Protein AF-A0A7C4YKC8-F1 (afdb_monomer_lite)

Sequence (59 aa):
EVWFPDAFVGTMSQLLCAIEDGTEPEISGRDNLETIALCTAVRAGAKEHRITTVKEFLR

Secondary structure (DSSP, 8-state):
--SHHHHHHHHHHHHHHHHHHTPPPSS-HHHHHHHHHHHHHHHHHHHHTS---GGGT--

Structure (mmCIF, N/CA/C/O backbone):
data_AF-A0A7C4YKC8-F1
#
_entry.id   AF-A0A7C4YKC8-F1
#
loop_
_atom_site.group_PDB
_atom_site.id
_atom_site.type_symbol
_atom_site.label_atom_id
_atom_site.label_alt_id
_atom_site.label_comp_id
_atom_site.label_asym_id
_atom_site.label_entity_id
_atom_site.label_seq_id
_atom_site.pdbx_PDB_ins_code
_atom_site.Cartn_x
_atom_site.Cartn_y
_atom_site.Cartn_z
_atom_site.occupancy
_atom_site.B_iso_or_equiv
_atom_site.auth_seq_id
_atom_site.auth_comp_id
_atom_site.auth_asym_id
_atom_site.auth_atom_id
_atom_site.pdbx_PDB_model_num
ATOM 1 N N . GLU A 1 1 ? -20.485 -5.456 -13.701 1.00 65.31 1 GLU A N 1
ATOM 2 C CA . GLU A 1 1 ? -19.774 -4.252 -13.223 1.00 65.31 1 GLU A CA 1
ATOM 3 C C . GLU A 1 1 ? -19.795 -4.261 -11.708 1.00 65.31 1 GLU A C 1
ATOM 5 O O . GLU A 1 1 ? -20.876 -4.527 -11.217 1.00 65.31 1 GLU A O 1
ATOM 10 N N . VAL A 1 2 ? -18.657 -4.047 -11.028 1.00 55.88 2 VAL A N 1
ATOM 11 C CA . VAL A 1 2 ? -18.472 -3.251 -9.782 1.00 55.88 2 VAL A CA 1
ATOM 12 C C . VAL A 1 2 ? -17.104 -3.559 -9.137 1.00 55.88 2 VAL A C 1
ATOM 14 O O . VAL A 1 2 ? -17.006 -4.089 -8.048 1.00 55.88 2 VAL A O 1
ATOM 17 N N . TRP A 1 3 ? -15.992 -3.233 -9.805 1.00 63.03 3 TRP A N 1
ATOM 18 C CA . TRP A 1 3 ? -14.688 -3.197 -9.109 1.00 63.03 3 TRP A CA 1
ATOM 19 C C . TRP A 1 3 ? -14.606 -1.930 -8.239 1.00 63.03 3 TRP A C 1
ATOM 21 O O . TRP A 1 3 ? -14.137 -1.956 -7.107 1.00 63.03 3 TRP A O 1
ATOM 31 N N . PHE A 1 4 ? -15.123 -0.808 -8.742 1.00 62.34 4 PHE A N 1
ATOM 32 C CA . PHE A 1 4 ? -14.872 0.487 -8.120 1.00 62.34 4 PHE A CA 1
ATOM 33 C C . PHE A 1 4 ? -15.626 0.722 -6.798 1.00 62.34 4 PHE A C 1
ATOM 35 O O . PHE A 1 4 ? -14.975 1.094 -5.829 1.00 62.34 4 PHE A O 1
ATOM 42 N N . PRO A 1 5 ? -16.947 0.484 -6.680 1.00 71.44 5 PRO A N 1
ATOM 43 C CA . PRO A 1 5 ? -17.635 0.682 -5.401 1.00 71.44 5 PRO A CA 1
ATOM 44 C C . PRO A 1 5 ? -17.153 -0.306 -4.333 1.00 71.44 5 PRO A C 1
ATOM 46 O O . PRO A 1 5 ? -16.882 0.089 -3.202 1.00 71.44 5 PRO A O 1
ATOM 49 N N . ASP A 1 6 ? -16.966 -1.568 -4.717 1.00 74.62 6 ASP A N 1
ATOM 50 C CA . ASP A 1 6 ? -16.674 -2.653 -3.779 1.00 74.62 6 ASP A CA 1
ATOM 51 C C . ASP A 1 6 ? -15.258 -2.551 -3.191 1.00 74.62 6 ASP A C 1
ATOM 53 O O . ASP A 1 6 ? -15.058 -2.824 -2.007 1.00 74.62 6 ASP A O 1
ATOM 57 N N . ALA A 1 7 ? -14.277 -2.082 -3.974 1.00 74.06 7 ALA A N 1
ATOM 58 C CA . ALA A 1 7 ? -12.915 -1.853 -3.482 1.00 74.06 7 ALA A CA 1
ATOM 59 C C . ALA A 1 7 ? -12.806 -0.634 -2.543 1.00 74.06 7 ALA A C 1
ATOM 61 O O . ALA A 1 7 ? -11.919 -0.585 -1.688 1.00 74.06 7 ALA A O 1
ATOM 62 N N . PHE A 1 8 ? -13.704 0.346 -2.679 1.00 82.81 8 PHE A N 1
ATOM 63 C CA . PHE A 1 8 ? -13.709 1.545 -1.839 1.00 82.81 8 PHE A CA 1
ATOM 64 C C . PHE A 1 8 ? -14.496 1.355 -0.548 1.00 82.81 8 PHE A C 1
ATOM 66 O O . PHE A 1 8 ? -14.066 1.844 0.490 1.00 82.81 8 PHE A O 1
ATOM 73 N N . VAL A 1 9 ? -15.623 0.639 -0.581 1.00 87.88 9 VAL A N 1
ATOM 74 C CA . VAL A 1 9 ? -16.466 0.458 0.609 1.00 87.88 9 VAL A CA 1
ATOM 75 C C . VAL A 1 9 ? -15.668 -0.151 1.761 1.00 87.88 9 VAL A C 1
ATOM 77 O O . VAL A 1 9 ? -15.656 0.422 2.843 1.00 87.88 9 VAL A O 1
ATOM 80 N N . GLY A 1 10 ? -14.935 -1.245 1.533 1.00 87.19 10 GLY A N 1
ATOM 81 C CA . GLY A 1 10 ? -14.172 -1.895 2.605 1.00 87.19 10 GLY A CA 1
ATOM 82 C C . GLY A 1 10 ? -13.068 -1.009 3.193 1.00 87.19 10 GLY A C 1
ATOM 83 O O . GLY A 1 10 ? -12.969 -0.859 4.409 1.00 87.19 10 GLY A O 1
ATOM 84 N N . THR A 1 11 ? -12.269 -0.382 2.329 1.00 89.94 11 THR A N 1
ATOM 85 C CA . THR A 1 11 ? -11.127 0.451 2.741 1.00 89.94 11 THR A CA 1
ATOM 86 C C . THR A 1 11 ? -11.573 1.727 3.454 1.00 89.94 11 THR A C 1
ATOM 88 O O . THR A 1 11 ? -11.009 2.093 4.484 1.00 89.94 11 THR A O 1
ATOM 91 N N . MET A 1 12 ? -12.639 2.367 2.966 1.00 92.12 12 MET A N 1
ATOM 92 C CA . MET A 1 12 ? -13.212 3.549 3.605 1.00 92.12 12 MET A CA 1
ATOM 93 C C . MET A 1 12 ? -13.928 3.207 4.914 1.00 92.12 12 MET A C 1
ATOM 95 O O . MET A 1 12 ? -13.784 3.953 5.877 1.00 92.12 12 MET A O 1
ATOM 99 N N . SER A 1 13 ? -14.657 2.087 4.992 1.00 93.25 13 SER A N 1
ATOM 100 C CA . SER A 1 13 ? -15.269 1.632 6.248 1.00 93.25 13 SER A CA 1
ATOM 101 C C . SER A 1 13 ? -14.219 1.365 7.326 1.00 93.25 13 SER A C 1
ATOM 103 O O . SER A 1 13 ? -14.381 1.834 8.448 1.00 93.25 13 SER A O 1
ATOM 105 N N . GLN A 1 14 ? -13.122 0.682 6.984 1.00 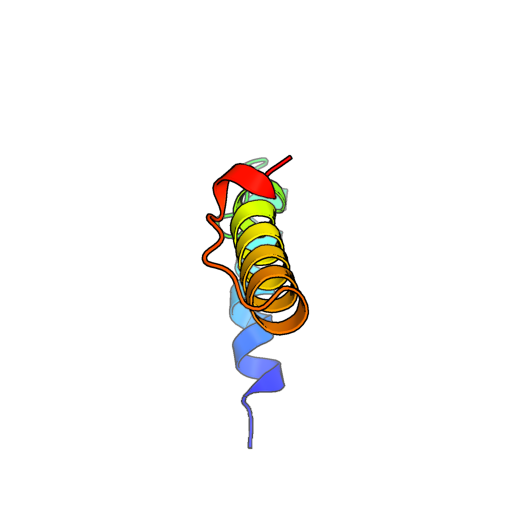93.88 14 GLN A N 1
ATOM 106 C CA . GLN A 1 14 ? -12.025 0.419 7.921 1.00 93.88 14 GLN A CA 1
ATOM 107 C C . GLN A 1 14 ? -11.396 1.727 8.423 1.00 93.88 14 GLN A C 1
ATOM 109 O O . GLN A 1 14 ? -11.196 1.890 9.627 1.00 93.88 14 GLN A O 1
ATOM 114 N N . LEU A 1 15 ? -11.141 2.681 7.520 1.00 95.00 15 LEU A N 1
ATOM 115 C CA . LEU A 1 15 ? -10.620 3.997 7.886 1.00 95.00 15 LEU A CA 1
ATOM 116 C C . LEU A 1 15 ? -11.556 4.735 8.856 1.00 95.00 15 LEU A C 1
ATOM 118 O O . LEU A 1 15 ? -11.083 5.319 9.828 1.00 95.00 15 LEU A O 1
ATOM 122 N N . LEU A 1 16 ? -12.869 4.712 8.608 1.00 95.88 16 LEU A N 1
ATOM 123 C CA . LEU A 1 16 ? -13.847 5.364 9.482 1.00 95.88 16 LEU A CA 1
ATOM 124 C C . LEU A 1 16 ? -13.861 4.740 10.885 1.00 95.88 16 LEU A C 1
ATOM 126 O O . LEU A 1 16 ? -13.801 5.486 11.858 1.00 95.88 16 LEU A O 1
ATOM 130 N N . CYS A 1 17 ? -13.840 3.408 11.001 1.00 96.75 17 CYS A N 1
ATOM 131 C CA . CYS A 1 17 ? -13.746 2.738 12.304 1.00 96.75 17 CYS A CA 1
ATOM 132 C C . CYS A 1 17 ? -12.452 3.105 13.048 1.00 96.75 17 CYS A C 1
ATOM 134 O O . CYS A 1 17 ? -12.491 3.427 14.230 1.00 96.75 17 CYS A O 1
ATOM 136 N N . ALA A 1 18 ? -11.306 3.138 12.358 1.00 97.25 18 ALA A N 1
ATOM 137 C CA . ALA A 1 18 ? -10.035 3.522 12.977 1.00 97.25 18 ALA A CA 1
ATOM 138 C C . ALA A 1 18 ? -10.044 4.971 13.499 1.00 97.25 18 ALA A C 1
ATOM 140 O O . ALA A 1 18 ? -9.447 5.261 14.534 1.00 97.25 18 ALA A O 1
ATOM 141 N N . ILE A 1 19 ? -10.747 5.879 12.810 1.00 96.94 19 ILE A N 1
ATOM 142 C CA . ILE A 1 19 ? -10.954 7.257 13.275 1.00 96.94 19 ILE A CA 1
ATOM 143 C C . ILE A 1 19 ? -11.812 7.281 14.545 1.00 96.94 19 ILE A C 1
ATOM 145 O O . ILE A 1 19 ? -11.469 7.999 15.484 1.00 96.94 19 ILE A O 1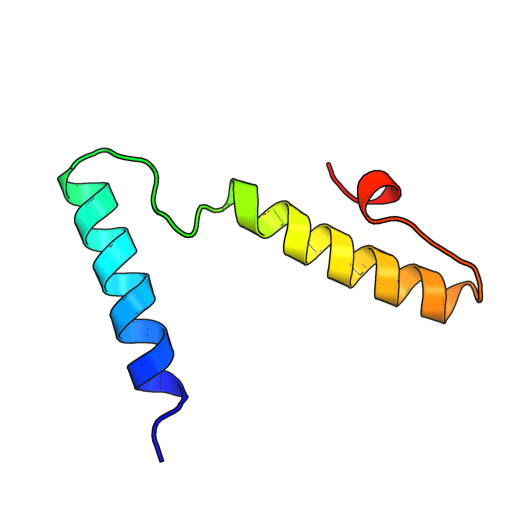
ATOM 149 N N . GLU A 1 20 ? -12.907 6.518 14.578 1.00 98.19 20 GLU A N 1
ATOM 150 C CA . GLU A 1 20 ? -13.795 6.418 15.745 1.00 98.19 20 GLU A CA 1
ATOM 151 C C . GLU A 1 20 ? -13.068 5.849 16.973 1.00 98.19 20 GLU A C 1
ATOM 153 O O . GLU A 1 20 ? -13.211 6.384 18.073 1.00 98.19 20 GLU A O 1
ATOM 158 N N . ASP A 1 21 ? -12.230 4.831 16.769 1.00 97.88 21 ASP A N 1
ATOM 159 C CA . ASP A 1 21 ? -11.469 4.159 17.828 1.00 97.88 21 ASP A CA 1
ATOM 160 C C . ASP A 1 21 ? -10.156 4.880 18.194 1.00 97.88 21 ASP A C 1
ATOM 162 O O . ASP A 1 21 ? -9.499 4.535 19.180 1.00 97.88 21 ASP A O 1
ATOM 166 N N . GLY A 1 22 ? -9.748 5.888 17.414 1.00 97.25 22 GLY A N 1
ATOM 167 C CA . GLY A 1 22 ? -8.476 6.592 17.594 1.00 97.25 22 GLY A CA 1
ATOM 168 C C . GLY A 1 22 ? -7.242 5.707 17.371 1.00 97.25 22 GLY A C 1
ATOM 169 O O . GLY A 1 22 ? -6.194 5.948 17.976 1.00 97.25 22 GLY A O 1
ATOM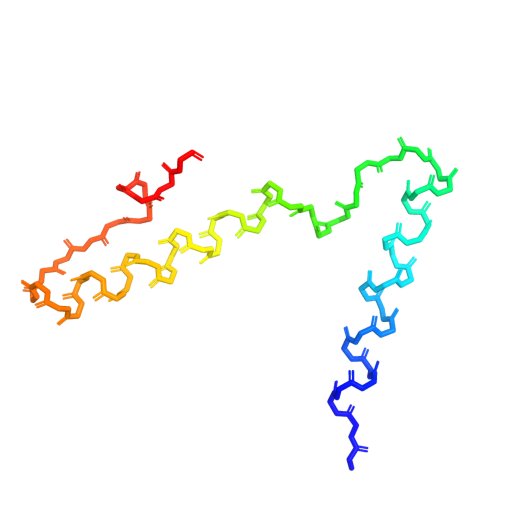 170 N N . THR A 1 23 ? -7.356 4.677 16.531 1.00 97.06 23 THR A N 1
ATOM 171 C CA . THR A 1 23 ? -6.281 3.729 16.207 1.00 97.06 23 THR A CA 1
ATOM 172 C C . THR A 1 23 ? -5.671 4.012 14.834 1.00 97.06 23 THR A C 1
ATOM 174 O O . THR A 1 23 ? -6.254 4.699 13.998 1.00 97.06 23 THR A O 1
ATOM 177 N N . GLU A 1 24 ? -4.490 3.455 14.562 1.00 95.56 24 GLU A N 1
ATOM 178 C CA . GLU A 1 24 ? -3.925 3.486 13.207 1.00 95.56 24 GLU A CA 1
ATOM 179 C C . GLU A 1 24 ? -4.789 2.613 12.269 1.00 95.56 24 GLU A C 1
ATOM 181 O O . GLU A 1 24 ? -5.136 1.489 12.645 1.00 95.56 24 GLU A O 1
ATOM 186 N N . PRO A 1 25 ? -5.156 3.093 11.068 1.00 95.00 25 PRO A N 1
ATOM 187 C CA . PRO A 1 25 ? -5.867 2.277 10.092 1.00 95.00 25 PRO A CA 1
ATOM 188 C C . PRO A 1 25 ? -4.977 1.155 9.543 1.00 95.00 25 PRO A C 1
ATOM 190 O O . PRO A 1 25 ? -3.766 1.322 9.396 1.00 95.00 25 PRO A O 1
ATOM 193 N N . GLU A 1 26 ? -5.586 0.026 9.174 1.00 91.44 26 GLU A N 1
ATOM 194 C CA . GLU A 1 26 ? -4.877 -1.127 8.598 1.00 91.44 26 GLU A CA 1
ATOM 195 C C . GLU A 1 26 ? -4.127 -0.756 7.314 1.00 91.44 26 GLU A C 1
ATOM 197 O O . GLU A 1 26 ? -3.040 -1.263 7.055 1.00 91.44 26 GLU A O 1
ATOM 202 N N . ILE A 1 27 ? -4.683 0.176 6.535 1.00 90.94 27 ILE A N 1
ATOM 203 C CA . ILE A 1 27 ? -4.084 0.694 5.301 1.00 90.94 27 ILE A CA 1
ATOM 204 C C . ILE A 1 27 ? -3.516 2.087 5.586 1.00 90.94 27 ILE A C 1
ATOM 206 O O . ILE A 1 27 ? -4.023 3.110 5.118 1.00 90.94 27 ILE A O 1
ATOM 210 N N . SER A 1 28 ? -2.485 2.136 6.430 1.00 92.75 28 SER A N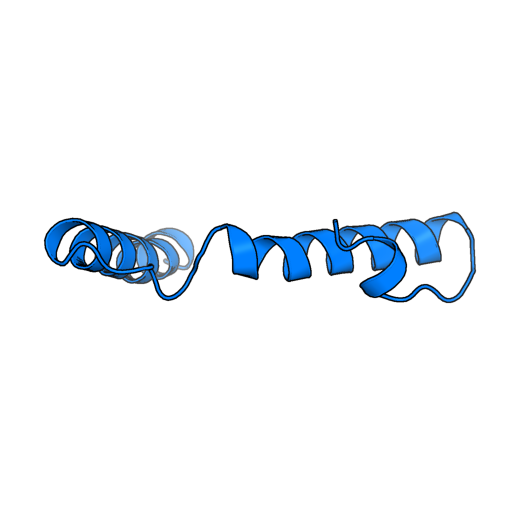 1
ATOM 211 C CA . SER A 1 28 ? -1.875 3.402 6.840 1.00 92.75 28 SER A CA 1
ATOM 212 C C . SER A 1 28 ? -1.164 4.112 5.687 1.00 92.75 28 SER A C 1
ATOM 214 O O . SER A 1 28 ? -0.570 3.504 4.793 1.00 92.75 28 SER A O 1
ATOM 216 N N . GLY A 1 29 ? -1.139 5.445 5.747 1.00 91.75 29 GLY A N 1
ATOM 217 C CA . GLY A 1 29 ? -0.372 6.242 4.789 1.00 91.75 29 GLY A CA 1
ATOM 218 C C . GLY A 1 29 ? 1.130 5.945 4.840 1.00 91.75 29 GLY A C 1
ATOM 219 O O . GLY A 1 29 ? 1.800 6.058 3.816 1.00 91.75 29 GLY A O 1
ATOM 220 N N . ARG A 1 30 ? 1.653 5.544 6.010 1.00 93.38 30 ARG A N 1
ATOM 221 C CA . ARG A 1 30 ? 3.066 5.190 6.192 1.00 93.38 30 ARG A CA 1
ATOM 222 C C . ARG A 1 30 ? 3.408 3.871 5.504 1.00 93.38 30 ARG A C 1
ATOM 224 O O . ARG A 1 30 ? 4.409 3.828 4.801 1.00 93.38 30 ARG A O 1
ATOM 231 N N . ASP A 1 31 ? 2.572 2.849 5.659 1.00 93.00 31 ASP A N 1
ATOM 232 C CA . ASP A 1 31 ? 2.721 1.569 4.953 1.00 93.00 31 ASP A CA 1
ATOM 233 C C . ASP A 1 31 ? 2.665 1.764 3.428 1.00 93.00 31 ASP A C 1
ATOM 235 O O . ASP A 1 31 ? 3.516 1.280 2.680 1.00 93.00 31 ASP A O 1
ATOM 239 N N . ASN A 1 32 ? 1.756 2.625 2.959 1.00 93.44 32 ASN A N 1
ATOM 240 C CA . ASN A 1 32 ? 1.627 2.932 1.536 1.00 93.44 32 ASN A CA 1
ATOM 241 C C . ASN A 1 32 ? 2.905 3.544 0.910 1.00 93.44 32 ASN A C 1
ATOM 243 O O . ASN A 1 32 ? 3.095 3.463 -0.308 1.00 93.44 32 ASN A O 1
ATOM 247 N N . LEU A 1 33 ? 3.818 4.122 1.706 1.00 96.06 33 LEU A N 1
ATOM 248 C CA . LEU A 1 33 ? 5.100 4.632 1.203 1.00 96.06 33 LEU A CA 1
ATOM 249 C C . LEU A 1 33 ? 5.980 3.524 0.614 1.00 96.06 33 LEU A C 1
ATOM 251 O O . LEU A 1 33 ? 6.694 3.785 -0.357 1.00 96.06 33 LEU A O 1
ATOM 255 N N . GLU A 1 34 ? 5.904 2.295 1.128 1.00 95.94 34 GLU A N 1
ATOM 256 C CA . GLU A 1 34 ? 6.652 1.160 0.575 1.00 95.94 34 GLU A CA 1
ATOM 257 C C . GLU A 1 34 ? 6.183 0.818 -0.841 1.00 95.94 34 GLU A C 1
ATOM 259 O O . GLU A 1 34 ? 6.997 0.605 -1.746 1.00 95.94 34 GLU A O 1
ATOM 264 N N . THR A 1 35 ? 4.870 0.876 -1.073 1.00 96.44 35 THR A N 1
ATOM 265 C CA . THR A 1 35 ? 4.277 0.681 -2.402 1.00 96.44 35 THR A CA 1
ATOM 266 C C . THR A 1 35 ? 4.727 1.775 -3.375 1.00 96.44 35 THR A C 1
ATOM 268 O O . THR A 1 35 ? 5.110 1.490 -4.513 1.00 96.44 35 THR A O 1
ATOM 271 N N . ILE A 1 36 ? 4.757 3.038 -2.936 1.00 97.44 36 ILE A N 1
ATOM 272 C CA . ILE A 1 36 ? 5.258 4.150 -3.760 1.00 97.44 36 ILE A CA 1
ATOM 273 C C . ILE A 1 36 ? 6.758 4.000 -4.060 1.00 97.44 36 ILE A C 1
ATOM 275 O O . ILE A 1 36 ? 7.190 4.259 -5.194 1.00 97.44 36 ILE A O 1
ATOM 279 N N . ALA A 1 37 ? 7.554 3.554 -3.086 1.00 98.19 37 ALA A N 1
ATOM 280 C CA . ALA A 1 37 ? 8.976 3.282 -3.265 1.00 98.19 37 ALA A CA 1
ATOM 281 C C . ALA A 1 37 ? 9.206 2.157 -4.286 1.00 98.19 37 ALA A C 1
ATOM 283 O O . ALA A 1 37 ? 10.041 2.309 -5.180 1.00 98.19 37 ALA A O 1
ATOM 284 N N . LEU A 1 38 ? 8.413 1.081 -4.236 1.00 98.19 38 LEU A N 1
ATOM 285 C CA . LEU A 1 38 ? 8.448 -0.003 -5.218 1.00 98.19 38 LEU A CA 1
ATOM 286 C C . LEU A 1 38 ? 8.136 0.496 -6.635 1.00 98.19 38 LEU A C 1
ATOM 288 O O . LEU A 1 38 ? 8.923 0.264 -7.554 1.00 98.19 38 LEU A O 1
ATOM 292 N N . CYS A 1 39 ? 7.035 1.229 -6.816 1.00 98.38 39 CYS A N 1
ATOM 293 C CA . CYS A 1 39 ? 6.672 1.817 -8.110 1.00 98.38 39 CYS A CA 1
ATOM 294 C C . CYS A 1 39 ? 7.787 2.721 -8.660 1.00 98.38 39 CYS A C 1
ATOM 296 O O . CYS A 1 39 ? 8.081 2.722 -9.859 1.00 98.38 39 CYS A O 1
ATOM 298 N N . THR A 1 40 ? 8.435 3.481 -7.777 1.00 98.19 40 THR A N 1
ATOM 299 C CA . THR A 1 40 ? 9.549 4.361 -8.137 1.00 98.19 40 THR A CA 1
ATOM 300 C C . THR A 1 40 ? 10.787 3.566 -8.544 1.00 98.19 40 THR A C 1
ATOM 302 O O . THR A 1 40 ? 11.390 3.896 -9.567 1.00 98.19 40 THR A O 1
ATOM 305 N N . ALA A 1 41 ? 11.127 2.506 -7.807 1.00 98.38 41 ALA A N 1
ATOM 306 C CA . ALA A 1 41 ? 12.245 1.622 -8.112 1.00 98.38 41 ALA A CA 1
ATOM 307 C C . ALA A 1 41 ? 12.066 0.952 -9.481 1.00 98.38 41 ALA A C 1
ATOM 309 O O . ALA A 1 41 ? 12.943 1.061 -10.333 1.00 98.38 41 ALA A O 1
ATOM 310 N N . VAL A 1 42 ? 10.894 0.362 -9.746 1.00 98.31 42 VAL A N 1
ATOM 311 C CA . VAL A 1 42 ? 10.582 -0.274 -11.041 1.00 98.31 42 VAL A CA 1
ATOM 312 C C . VAL A 1 42 ? 10.720 0.723 -12.191 1.00 98.31 42 VAL A C 1
ATOM 314 O O . VAL A 1 42 ? 11.350 0.424 -13.207 1.00 98.31 42 VAL A O 1
ATOM 317 N N . ARG A 1 43 ? 10.185 1.939 -12.025 1.00 98.31 43 ARG A N 1
ATOM 318 C CA . ARG A 1 43 ? 10.310 2.999 -13.032 1.00 98.31 43 ARG A CA 1
ATOM 319 C C . ARG A 1 43 ? 11.769 3.398 -13.266 1.00 98.31 43 ARG A C 1
ATOM 321 O O . ARG A 1 43 ? 12.162 3.591 -14.415 1.00 98.31 43 ARG A O 1
ATOM 328 N N . ALA A 1 44 ? 12.559 3.548 -12.202 1.00 98.31 44 ALA A N 1
ATOM 329 C CA . ALA A 1 44 ? 13.972 3.903 -12.298 1.00 98.31 44 ALA A CA 1
ATOM 330 C C . ALA A 1 44 ? 14.781 2.797 -12.991 1.00 98.31 44 ALA A C 1
ATOM 332 O O . ALA A 1 44 ? 15.505 3.086 -13.939 1.00 98.31 44 ALA A O 1
ATOM 333 N N . GLY A 1 45 ? 14.588 1.533 -12.604 1.00 98.38 45 GLY A N 1
ATOM 334 C CA . GLY A 1 45 ? 15.268 0.392 -13.217 1.00 98.38 45 GLY A CA 1
ATOM 335 C C . GLY A 1 45 ? 14.955 0.245 -14.707 1.00 98.38 45 GLY A C 1
ATOM 336 O O . GLY A 1 45 ? 15.864 0.037 -15.509 1.00 98.38 45 GLY A O 1
ATOM 337 N N . ALA A 1 46 ? 13.693 0.453 -15.103 1.00 98.31 46 ALA A N 1
ATOM 338 C CA . ALA A 1 46 ? 13.294 0.452 -16.510 1.00 98.31 46 ALA A CA 1
ATOM 339 C C . ALA A 1 46 ? 13.944 1.592 -17.314 1.00 98.31 46 ALA A C 1
ATOM 341 O O . ALA A 1 46 ? 14.335 1.388 -18.460 1.00 98.31 46 ALA A O 1
ATOM 342 N N . LYS A 1 47 ? 14.075 2.784 -16.719 1.00 98.50 47 LYS A N 1
ATOM 343 C CA . LYS A 1 47 ? 14.665 3.963 -17.371 1.00 98.50 47 LYS A CA 1
ATOM 344 C C . LYS A 1 47 ? 16.191 3.888 -17.480 1.00 98.50 47 LYS A C 1
ATOM 346 O O . LYS A 1 47 ? 16.756 4.347 -18.466 1.00 98.50 47 LYS A O 1
ATOM 351 N N . GLU A 1 48 ? 16.850 3.367 -16.452 1.00 98.19 48 GLU A N 1
ATOM 352 C CA . GLU A 1 48 ? 18.313 3.345 -16.322 1.00 98.19 48 GLU A CA 1
ATOM 353 C C . GLU A 1 48 ? 18.930 2.016 -16.781 1.00 98.19 48 GLU A C 1
ATOM 355 O O . GLU A 1 48 ? 20.149 1.874 -16.773 1.00 98.19 48 GLU A O 1
ATOM 360 N N . HIS A 1 49 ? 18.100 1.043 -17.177 1.00 97.44 49 HIS A N 1
ATOM 361 C CA . HIS A 1 49 ? 18.512 -0.311 -17.557 1.00 97.44 49 HIS A CA 1
ATOM 362 C C . HIS A 1 49 ? 19.409 -0.986 -16.508 1.00 97.44 49 HIS A C 1
ATOM 364 O O . HIS A 1 49 ? 20.376 -1.674 -16.838 1.00 97.44 49 HIS A O 1
ATOM 370 N N . ARG A 1 50 ? 19.076 -0.803 -15.224 1.00 97.81 50 ARG A N 1
ATOM 371 C CA . ARG A 1 50 ? 19.805 -1.398 -14.098 1.00 97.81 50 ARG A CA 1
ATOM 372 C C . ARG A 1 50 ? 18.869 -2.037 -13.087 1.00 97.81 50 ARG A C 1
ATOM 374 O O . ARG A 1 50 ? 17.689 -1.704 -13.001 1.00 97.81 50 ARG A O 1
ATOM 381 N N . ILE A 1 51 ? 19.437 -2.914 -12.269 1.00 97.75 51 ILE A N 1
ATOM 382 C CA . ILE A 1 51 ? 18.752 -3.455 -11.098 1.00 97.75 51 ILE A CA 1
ATOM 383 C C . ILE A 1 51 ? 18.690 -2.366 -10.018 1.00 97.75 51 ILE A C 1
ATOM 385 O O . ILE A 1 51 ? 19.673 -1.667 -9.756 1.00 97.75 51 ILE A O 1
ATOM 389 N N . THR A 1 52 ? 17.517 -2.237 -9.404 1.00 98.12 52 THR A N 1
ATOM 390 C CA . THR A 1 52 ? 17.211 -1.315 -8.305 1.00 98.12 52 THR A CA 1
ATOM 391 C C . THR A 1 52 ? 16.556 -2.071 -7.157 1.00 98.12 52 THR A C 1
ATOM 393 O O . THR A 1 52 ? 15.890 -3.083 -7.374 1.00 98.12 52 THR A O 1
ATOM 396 N N . THR A 1 53 ? 16.661 -1.534 -5.949 1.00 97.81 53 THR A N 1
ATOM 397 C CA . THR A 1 53 ? 16.001 -2.040 -4.742 1.00 97.81 53 THR A CA 1
ATOM 398 C C . THR A 1 53 ? 14.978 -1.036 -4.214 1.00 97.81 53 THR A C 1
ATOM 400 O O . THR A 1 53 ? 15.127 0.168 -4.402 1.00 97.81 53 THR A O 1
ATOM 403 N N . VAL A 1 54 ? 13.952 -1.511 -3.501 1.00 97.25 54 VAL A N 1
ATOM 404 C CA . VAL A 1 54 ? 12.959 -0.628 -2.852 1.00 97.25 54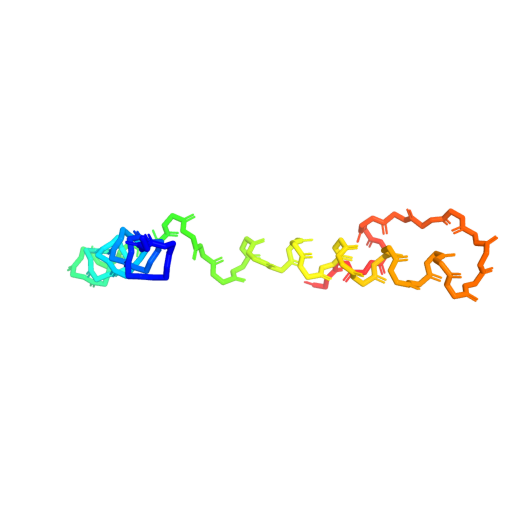 VAL A CA 1
ATOM 405 C C . VAL A 1 54 ? 13.633 0.318 -1.851 1.00 97.25 54 VAL A C 1
ATOM 407 O O . VAL A 1 54 ? 13.299 1.498 -1.788 1.00 97.25 54 VAL A O 1
ATOM 410 N N . LYS A 1 55 ? 14.647 -0.173 -1.126 1.00 97.31 55 LYS A N 1
ATOM 411 C CA . LYS A 1 55 ? 15.385 0.580 -0.101 1.00 97.31 55 LYS A CA 1
ATOM 412 C C . LYS A 1 55 ? 16.086 1.834 -0.640 1.00 97.31 55 LYS A C 1
ATOM 414 O O . LYS A 1 55 ? 16.265 2.781 0.112 1.00 97.31 55 LYS A O 1
ATOM 419 N N . GLU A 1 5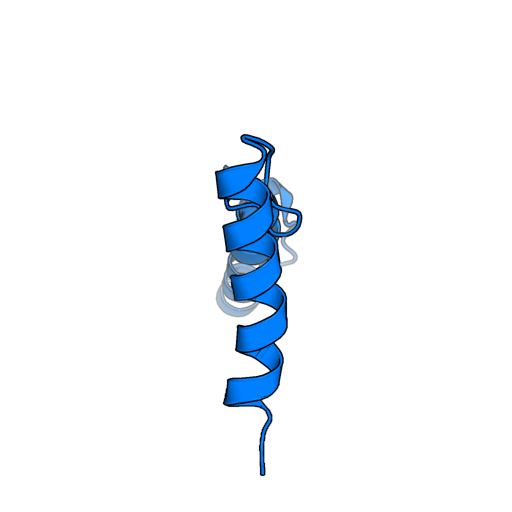6 ? 16.460 1.867 -1.919 1.00 97.19 56 GLU A N 1
ATOM 420 C CA . GLU A 1 56 ? 17.027 3.069 -2.556 1.00 97.19 56 GLU A CA 1
ATOM 421 C C . GLU A 1 56 ? 16.019 4.229 -2.653 1.00 97.19 56 GLU A C 1
ATOM 423 O O . GLU A 1 56 ? 16.427 5.386 -2.753 1.00 97.19 56 GLU A O 1
ATOM 428 N N . PHE A 1 57 ? 14.715 3.931 -2.637 1.00 96.50 57 PHE A N 1
ATOM 429 C CA . PHE A 1 57 ? 13.638 4.895 -2.891 1.00 96.50 57 PHE A CA 1
ATOM 430 C C . PHE A 1 57 ? 12.662 5.057 -1.720 1.00 96.50 57 PHE A C 1
ATOM 432 O O . PHE A 1 57 ? 11.765 5.898 -1.799 1.00 96.50 57 PHE A O 1
ATOM 439 N N . LEU A 1 58 ? 12.841 4.290 -0.643 1.00 94.94 58 LEU A N 1
ATOM 440 C CA . LEU A 1 58 ? 12.090 4.431 0.601 1.00 94.94 58 LEU A CA 1
ATOM 441 C C . LEU A 1 58 ? 12.648 5.621 1.400 1.00 94.94 58 LEU A C 1
ATOM 443 O O . LEU A 1 58 ? 13.855 5.682 1.641 1.00 94.94 58 LEU A O 1
ATOM 447 N N . ARG A 1 59 ? 11.785 6.579 1.755 1.00 80.38 59 ARG A N 1
ATOM 448 C CA . ARG A 1 59 ? 12.139 7.816 2.472 1.00 80.38 59 ARG A CA 1
ATOM 449 C C . ARG A 1 59 ? 11.521 7.863 3.856 1.00 80.38 59 ARG A C 1
ATOM 451 O O . ARG A 1 59 ? 10.370 7.395 3.981 1.00 80.38 59 ARG A O 1
#

Radius of gyration: 15.98 Å; chains: 1; bounding box: 40×12×35 Å

pLDDT: mean 91.89, std 10.2, range [55.88, 98.5]

Foldseek 3Di:
DDPPVVVCVVQVVQVVVCVVVVHAGPPHPLVCLLVVLVVVQVVCCVVVVHHGDSVVRRD